Protein AF-E0NUY6-F1 (afdb_monomer_lite)

InterPro domains:
  IPR024311 Lipocalin-like domain [PF16585] (2-114)

Sequence (114 aa):
MWHLEHIDTLATGGTCSLAKQRLFWSFQGRLLDLSDKDNNHRHCLARFLHQEDSLKLHSPYEYDREHGDKPLTAPTLLIPYGIGSLQEGFRVESLSSSKLILRSKHLQLRLRKF

pLDDT: mean 96.82, std 2.56, range [85.69, 98.81]

Secondary structure (DSSP, 8-state):
-EEEEEEEETTTTEEEE-TTS-EEEEEETTEEEEEETTSSS--EEEEEEEETTEEEEEEEEE--TTT--EE-SSGGGTGGGT--SSSEEEEEEEE-SSEEEEE-SSEEEEEEE-

Organism: NCBI:txid862515

Foldseek 3Di:
DWAFQWKAFPVVRDIDGCNVWRWDWDDDDQKTWTDTPVPPAFIKMWGWDDDDQKIKTAQMWGDDPPPDTHTDPACVRVVVVVAHGRIWMWGFPDDDPFWTWTDTPTIIITITDD

Radius of gyration: 13.31 Å; chains: 1; bounding box: 28×27×38 Å

Structure (mmCIF, N/CA/C/O backbone):
data_AF-E0NUY6-F1
#
_entry.id   AF-E0NUY6-F1
#
loop_
_atom_site.group_PDB
_atom_site.id
_atom_site.type_symbol
_atom_site.label_atom_id
_atom_site.label_alt_id
_atom_site.label_comp_id
_atom_site.label_asym_id
_atom_site.label_entity_id
_atom_site.label_seq_id
_atom_site.pdbx_PDB_ins_code
_atom_site.Cartn_x
_atom_site.Cartn_y
_atom_site.Cartn_z
_atom_site.occupancy
_atom_site.B_iso_or_equiv
_atom_site.auth_seq_id
_atom_site.auth_comp_id
_atom_site.auth_asym_id
_atom_site.auth_atom_id
_atom_site.pdbx_PDB_model_num
ATOM 1 N N . MET A 1 1 ? -9.034 8.399 -1.843 1.00 95.06 1 MET A N 1
ATOM 2 C CA . MET A 1 1 ? -7.662 8.582 -1.349 1.00 95.06 1 MET A CA 1
ATOM 3 C C . MET A 1 1 ? -7.606 8.208 0.120 1.00 95.06 1 MET A C 1
ATOM 5 O O . MET A 1 1 ? -8.486 8.615 0.876 1.00 95.06 1 MET A O 1
ATOM 9 N N . TRP A 1 2 ? -6.618 7.397 0.472 1.00 98.50 2 TRP A N 1
ATOM 10 C CA . TRP A 1 2 ? -6.343 6.871 1.802 1.00 98.50 2 TRP A CA 1
ATOM 11 C C . TRP A 1 2 ? -4.905 7.230 2.167 1.00 98.50 2 TRP A C 1
ATOM 13 O O . TRP A 1 2 ? -3.992 6.885 1.425 1.00 98.50 2 TRP A O 1
ATOM 23 N N . HIS A 1 3 ? -4.711 7.949 3.265 1.00 98.75 3 HIS A N 1
ATOM 24 C CA . HIS A 1 3 ? -3.410 8.327 3.810 1.00 98.75 3 HIS A CA 1
ATOM 25 C C . HIS A 1 3 ? -2.819 7.147 4.575 1.00 98.75 3 HIS A C 1
ATOM 27 O O . HIS A 1 3 ? -3.448 6.662 5.511 1.00 98.75 3 HIS A O 1
ATOM 33 N N . LEU A 1 4 ? -1.642 6.673 4.175 1.00 98.75 4 LEU A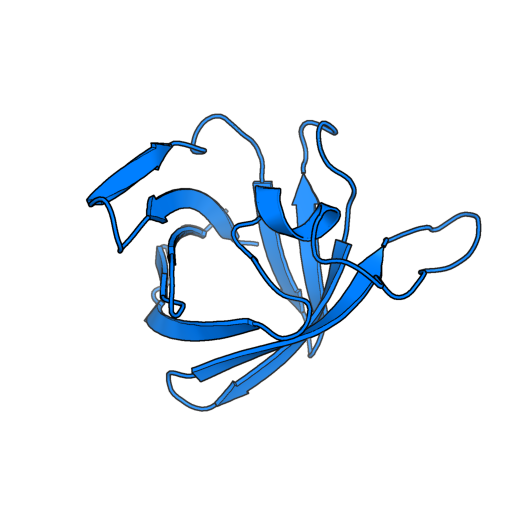 N 1
ATOM 34 C CA . LEU A 1 4 ? -0.916 5.624 4.882 1.00 98.75 4 LEU A CA 1
ATOM 35 C C . LEU A 1 4 ? -0.238 6.215 6.124 1.00 98.75 4 LEU A C 1
ATOM 37 O O . LEU A 1 4 ? 0.736 6.952 6.012 1.00 98.75 4 LEU A O 1
ATOM 41 N N . GLU A 1 5 ? -0.750 5.883 7.309 1.00 98.50 5 GLU A N 1
ATOM 42 C CA . GLU A 1 5 ? -0.273 6.464 8.569 1.00 98.50 5 GLU A CA 1
ATOM 43 C C . GLU A 1 5 ? 0.663 5.531 9.334 1.00 98.50 5 GLU A C 1
ATOM 45 O O . GLU A 1 5 ? 1.533 6.013 10.059 1.00 98.50 5 GLU A O 1
ATOM 50 N N . HIS A 1 6 ? 0.519 4.210 9.181 1.00 98.44 6 HIS A N 1
ATOM 51 C CA . HIS A 1 6 ? 1.394 3.247 9.848 1.00 98.44 6 HIS A CA 1
ATOM 52 C C . HIS A 1 6 ? 1.640 1.984 9.027 1.00 98.44 6 HIS A C 1
ATOM 54 O O . HIS A 1 6 ? 0.743 1.494 8.336 1.00 98.44 6 HIS A O 1
ATOM 60 N N . ILE A 1 7 ? 2.841 1.433 9.203 1.00 98.50 7 ILE A N 1
ATOM 61 C CA . ILE A 1 7 ? 3.229 0.094 8.764 1.00 98.50 7 ILE A CA 1
ATOM 62 C C . ILE A 1 7 ? 3.743 -0.662 9.986 1.00 98.50 7 ILE A C 1
ATOM 64 O O . ILE A 1 7 ? 4.747 -0.271 10.584 1.00 98.50 7 ILE A O 1
ATOM 68 N N . ASP A 1 8 ? 3.074 -1.752 10.334 1.00 98.25 8 ASP A N 1
ATOM 69 C CA . ASP A 1 8 ? 3.472 -2.632 11.425 1.00 98.25 8 ASP A CA 1
ATOM 70 C C . ASP A 1 8 ? 4.143 -3.889 10.839 1.00 98.25 8 ASP A C 1
ATOM 72 O O . ASP A 1 8 ? 3.579 -4.554 9.967 1.00 98.25 8 ASP A O 1
ATOM 76 N N . THR A 1 9 ? 5.343 -4.231 11.308 1.00 97.88 9 THR A N 1
ATOM 77 C CA . THR A 1 9 ? 6.081 -5.441 10.920 1.00 97.88 9 THR A CA 1
ATOM 78 C C . THR A 1 9 ? 5.663 -6.598 11.815 1.00 97.88 9 THR A C 1
ATOM 80 O O . THR A 1 9 ? 6.047 -6.665 12.983 1.00 97.88 9 THR A O 1
ATOM 83 N N . LEU A 1 10 ? 4.913 -7.555 11.265 1.00 96.81 10 LEU A N 1
ATOM 84 C CA . LEU A 1 10 ? 4.280 -8.619 12.053 1.00 96.81 10 LEU A CA 1
ATOM 85 C C . LEU A 1 10 ? 5.287 -9.548 12.742 1.00 96.81 10 LEU A C 1
ATOM 87 O O . LEU A 1 10 ? 5.033 -10.013 13.847 1.00 96.81 10 LEU A O 1
ATOM 91 N N . ALA A 1 11 ? 6.433 -9.807 12.107 1.00 96.56 11 ALA A N 1
ATOM 92 C CA . ALA A 1 11 ? 7.443 -10.724 12.636 1.00 96.56 11 ALA A CA 1
ATOM 93 C C . ALA A 1 11 ? 8.158 -10.189 13.889 1.00 96.56 11 ALA A C 1
ATOM 95 O O . ALA A 1 11 ? 8.594 -10.975 14.723 1.00 96.56 11 ALA A O 1
ATOM 96 N N . THR A 1 12 ? 8.295 -8.866 14.015 1.00 96.31 12 THR A N 1
ATOM 97 C CA . THR A 1 12 ? 9.029 -8.225 15.119 1.00 96.31 12 THR A CA 1
ATOM 98 C C . THR A 1 12 ? 8.125 -7.433 16.060 1.00 96.31 12 THR A C 1
ATOM 100 O O . THR A 1 12 ? 8.584 -6.991 17.108 1.00 96.31 12 THR A O 1
ATOM 103 N N . GLY A 1 13 ? 6.863 -7.202 15.683 1.00 94.31 13 GLY A N 1
ATOM 104 C CA . GLY A 1 13 ? 5.959 -6.281 16.375 1.00 94.31 13 GLY A CA 1
ATOM 105 C C . GLY A 1 13 ? 6.336 -4.802 16.209 1.00 94.31 13 GLY A C 1
ATOM 106 O O . GLY A 1 13 ? 5.717 -3.939 16.828 1.00 94.31 13 GLY A O 1
ATOM 107 N N . GLY A 1 14 ? 7.348 -4.488 15.391 1.00 96.62 14 GLY A N 1
ATOM 108 C CA . GLY A 1 14 ? 7.795 -3.116 15.163 1.00 96.62 14 GLY A CA 1
ATOM 109 C C . GLY A 1 14 ? 6.729 -2.286 14.451 1.00 96.62 14 GLY A C 1
ATOM 110 O O . GLY A 1 14 ? 6.040 -2.781 13.568 1.00 96.62 14 GLY A O 1
ATOM 111 N N . THR A 1 15 ? 6.606 -1.011 14.812 1.00 97.19 15 THR A N 1
ATOM 112 C CA . THR A 1 15 ? 5.673 -0.066 14.182 1.00 97.19 15 THR A CA 1
ATOM 113 C C . THR A 1 15 ? 6.450 1.104 13.598 1.00 97.19 15 THR A C 1
ATOM 115 O O . THR A 1 15 ? 7.183 1.782 14.316 1.00 97.19 15 THR A O 1
ATOM 118 N N . CYS A 1 16 ? 6.254 1.378 12.312 1.00 97.25 16 CYS A N 1
ATOM 119 C CA . CYS A 1 16 ? 6.743 2.579 11.652 1.00 97.25 16 CYS A CA 1
ATOM 120 C C . CYS A 1 16 ? 5.590 3.574 11.491 1.00 97.25 16 CYS A C 1
ATOM 122 O O . CYS A 1 16 ? 4.562 3.257 10.890 1.00 97.25 16 CYS A O 1
ATOM 124 N N . SER A 1 17 ? 5.747 4.774 12.054 1.00 97.94 17 SER A N 1
ATOM 125 C CA . SER A 1 17 ? 4.781 5.862 11.887 1.00 97.94 17 SER A CA 1
ATOM 126 C C . SER A 1 17 ? 5.126 6.691 10.655 1.00 97.94 17 SER A C 1
ATOM 128 O O . SER A 1 17 ? 6.216 7.252 10.558 1.00 97.94 17 SER A O 1
ATOM 130 N N . LEU A 1 18 ? 4.163 6.794 9.746 1.00 97.38 18 LEU A N 1
ATOM 131 C CA . LEU A 1 18 ? 4.217 7.561 8.503 1.00 97.38 18 LEU A CA 1
ATOM 132 C C . LEU A 1 18 ? 3.220 8.726 8.510 1.00 97.38 18 LEU A C 1
ATOM 134 O O . LEU A 1 18 ? 3.108 9.441 7.526 1.00 97.38 18 LEU A O 1
ATOM 138 N N . ALA A 1 19 ? 2.535 8.983 9.629 1.00 96.62 19 ALA A N 1
ATOM 139 C CA . ALA A 1 19 ? 1.488 10.005 9.731 1.00 96.62 19 ALA A CA 1
ATOM 140 C C . ALA A 1 19 ? 1.940 11.437 9.364 1.00 96.62 19 ALA A C 1
ATOM 142 O O . ALA A 1 19 ? 1.110 12.276 9.025 1.00 96.62 19 ALA A O 1
ATOM 143 N N . LYS A 1 20 ? 3.247 11.734 9.431 1.00 97.31 20 LYS A N 1
ATOM 144 C CA . LYS A 1 20 ? 3.819 13.025 9.000 1.00 97.31 20 LYS A CA 1
ATOM 145 C C . LYS A 1 20 ? 4.198 13.071 7.515 1.00 97.31 20 LYS A C 1
ATOM 147 O O . LYS A 1 20 ? 4.470 14.153 7.013 1.00 97.31 20 LYS A O 1
ATOM 152 N N . GLN A 1 21 ? 4.242 11.923 6.847 1.00 97.56 21 GLN A N 1
ATOM 153 C CA . GLN A 1 21 ? 4.527 11.798 5.421 1.00 97.56 21 GLN A CA 1
ATOM 154 C C . GLN A 1 21 ? 3.212 11.747 4.654 1.00 97.56 21 GLN A C 1
ATOM 156 O O . GLN A 1 21 ? 2.242 11.137 5.103 1.00 97.56 21 GLN A O 1
ATOM 161 N N . ARG A 1 22 ? 3.159 12.365 3.481 1.00 97.69 22 ARG A N 1
ATOM 162 C CA . ARG A 1 22 ? 1.944 12.459 2.669 1.00 97.69 22 ARG A CA 1
ATOM 163 C C . ARG A 1 22 ? 1.899 11.351 1.611 1.00 97.69 22 ARG A C 1
ATOM 165 O O . ARG A 1 22 ? 1.823 11.629 0.414 1.00 97.69 22 ARG A O 1
ATOM 172 N N . LEU A 1 23 ? 1.932 10.098 2.079 1.00 98.56 23 LEU A N 1
ATOM 173 C CA . LEU A 1 23 ? 1.845 8.882 1.260 1.00 98.56 23 LEU A CA 1
ATOM 174 C C . LEU A 1 23 ? 0.402 8.402 1.131 1.00 98.56 23 LEU A C 1
ATOM 176 O O . LEU A 1 23 ? -0.293 8.218 2.131 1.00 98.56 23 LEU A O 1
ATOM 180 N N . PHE A 1 24 ? -0.051 8.157 -0.095 1.00 98.56 24 PHE A N 1
ATOM 181 C CA . PHE A 1 24 ? -1.452 7.855 -0.357 1.00 98.56 24 PHE A CA 1
ATOM 182 C C . PHE A 1 24 ? -1.666 6.657 -1.264 1.00 98.56 24 PHE A C 1
ATOM 184 O O . PHE A 1 24 ? -0.961 6.471 -2.251 1.00 98.56 24 PHE A O 1
ATOM 191 N N . TRP A 1 25 ? -2.731 5.920 -0.955 1.00 98.62 25 TRP A N 1
ATOM 192 C CA . TRP A 1 25 ? -3.339 4.915 -1.815 1.00 98.62 25 TRP A CA 1
ATOM 193 C C . TRP A 1 25 ? -4.675 5.446 -2.343 1.00 98.62 25 TRP A C 1
ATOM 195 O O . TRP A 1 25 ? -5.571 5.822 -1.577 1.00 98.62 25 TRP A O 1
ATOM 205 N N . SER A 1 26 ? -4.847 5.474 -3.659 1.00 98.25 26 SER A N 1
ATOM 206 C CA . SER A 1 26 ? -6.093 5.893 -4.302 1.00 98.25 26 SER A CA 1
ATOM 207 C C . SER A 1 26 ? -6.601 4.812 -5.242 1.00 98.25 26 SER A C 1
ATOM 209 O O . SER A 1 26 ? -5.966 4.483 -6.232 1.00 98.25 26 SER A O 1
ATOM 211 N N . PHE A 1 27 ? -7.773 4.266 -4.929 1.00 97.00 27 PHE A N 1
ATOM 212 C CA . PHE A 1 27 ? -8.435 3.259 -5.751 1.00 97.00 27 PHE A CA 1
ATOM 213 C C . PHE A 1 27 ? -9.420 3.939 -6.708 1.00 97.00 27 PHE A C 1
ATOM 215 O O . PHE A 1 27 ? -10.311 4.662 -6.256 1.00 97.00 27 PHE A O 1
ATOM 222 N N . GLN A 1 28 ? -9.281 3.697 -8.012 1.00 94.62 28 GLN A N 1
ATOM 223 C CA . GLN A 1 28 ? -10.200 4.182 -9.043 1.00 94.62 28 GLN A CA 1
ATOM 224 C C . GLN A 1 28 ? -10.414 3.109 -10.117 1.00 94.62 28 GLN A C 1
ATOM 226 O O . GLN A 1 28 ? -9.481 2.679 -10.795 1.00 94.62 28 GLN A O 1
ATOM 231 N N . GLY A 1 29 ? -11.661 2.662 -10.296 1.00 94.44 29 GLY A N 1
ATOM 232 C CA . GLY A 1 29 ? -11.972 1.566 -11.217 1.00 94.44 29 GLY A CA 1
ATOM 233 C C . GLY A 1 29 ? -11.217 0.287 -10.835 1.00 94.44 29 GLY A C 1
ATOM 234 O O . GLY A 1 29 ? -11.476 -0.279 -9.782 1.00 94.44 29 GLY A O 1
ATOM 235 N N . ARG A 1 30 ? -10.278 -0.155 -11.684 1.00 94.44 30 ARG A N 1
ATOM 236 C CA . ARG A 1 30 ? -9.366 -1.297 -11.433 1.00 94.44 30 ARG A CA 1
ATOM 237 C C . ARG A 1 30 ? -7.896 -0.872 -11.321 1.00 94.44 30 ARG A C 1
ATOM 239 O O . ARG A 1 30 ? -6.993 -1.648 -11.638 1.00 94.44 30 ARG A O 1
ATOM 246 N N . LEU A 1 31 ? -7.655 0.391 -10.987 1.00 97.38 31 LEU A N 1
ATOM 247 C CA . LEU A 1 31 ? -6.328 0.979 -10.865 1.00 97.38 31 LEU A CA 1
ATOM 248 C C . LEU A 1 31 ? -6.119 1.497 -9.441 1.00 97.38 31 LEU A C 1
ATOM 250 O O . LEU A 1 31 ? -6.964 2.207 -8.894 1.00 97.38 31 LEU A O 1
ATOM 254 N N . LEU A 1 32 ? -4.995 1.114 -8.852 1.00 98.38 32 LEU A N 1
ATOM 255 C CA . LEU A 1 32 ? -4.453 1.677 -7.631 1.00 98.38 32 LEU A CA 1
ATOM 256 C C . LEU A 1 32 ? -3.371 2.683 -8.018 1.00 98.38 32 LEU A C 1
ATOM 258 O O . LEU A 1 32 ? -2.453 2.357 -8.766 1.00 98.38 32 LEU A O 1
ATOM 262 N N . ASP A 1 33 ? -3.495 3.882 -7.480 1.00 98.00 33 ASP A N 1
ATOM 263 C CA . ASP A 1 33 ? -2.525 4.962 -7.559 1.00 98.00 33 ASP A CA 1
ATOM 264 C C . ASP A 1 33 ? -1.809 5.089 -6.203 1.00 98.00 33 ASP A C 1
ATOM 266 O O . ASP A 1 33 ? -2.461 5.194 -5.156 1.00 98.00 33 ASP A O 1
ATOM 270 N N . LEU A 1 34 ? -0.475 5.024 -6.239 1.00 98.44 34 LEU A N 1
ATOM 271 C CA . LEU A 1 34 ? 0.431 5.148 -5.100 1.00 98.44 34 LEU A CA 1
ATOM 272 C C . LEU A 1 34 ? 1.234 6.438 -5.242 1.00 98.44 34 LEU A C 1
ATOM 274 O O . LEU A 1 34 ? 2.199 6.494 -6.007 1.00 98.44 34 LEU A O 1
ATOM 278 N N . SER A 1 35 ? 0.839 7.472 -4.504 1.00 97.75 35 SER A N 1
ATOM 279 C CA . SER A 1 35 ? 1.428 8.804 -4.648 1.00 97.75 35 SER A CA 1
ATOM 280 C C . SER A 1 35 ? 2.037 9.308 -3.351 1.00 97.75 35 SER A C 1
ATOM 282 O O . SER A 1 35 ? 1.421 9.188 -2.289 1.00 97.75 35 SER A O 1
ATOM 284 N N . ASP A 1 36 ? 3.181 9.967 -3.468 1.00 97.88 36 ASP A N 1
ATOM 285 C CA . ASP A 1 36 ? 3.798 10.759 -2.416 1.00 97.88 36 ASP A CA 1
ATOM 286 C C . ASP A 1 36 ? 3.641 12.252 -2.741 1.00 97.88 36 ASP A C 1
ATOM 288 O O . ASP A 1 36 ? 4.131 12.727 -3.765 1.00 97.88 36 ASP A O 1
ATOM 292 N N . LYS A 1 37 ? 2.940 13.009 -1.889 1.00 96.69 37 LYS A N 1
ATOM 293 C CA . LYS A 1 37 ? 2.762 14.464 -2.078 1.00 96.69 37 LYS A CA 1
ATOM 294 C C . LYS A 1 37 ? 3.926 15.292 -1.536 1.00 96.69 37 LYS A C 1
ATOM 296 O O . LYS A 1 37 ? 3.930 16.508 -1.734 1.00 96.69 37 LYS A O 1
ATOM 301 N N . ASP A 1 38 ? 4.885 14.661 -0.864 1.00 97.00 38 ASP A N 1
ATOM 302 C CA . ASP A 1 38 ? 6.158 15.261 -0.463 1.00 97.00 38 ASP A CA 1
ATOM 303 C C . ASP A 1 38 ? 7.247 15.105 -1.538 1.00 97.00 38 ASP A C 1
ATOM 305 O O . ASP A 1 38 ? 8.296 15.730 -1.420 1.00 97.00 38 ASP A O 1
ATOM 309 N N . ASN A 1 39 ? 6.984 14.348 -2.614 1.00 94.19 39 ASN A N 1
ATOM 310 C CA . ASN A 1 39 ? 7.917 14.071 -3.716 1.00 94.19 39 ASN A CA 1
ATOM 311 C C . ASN A 1 39 ? 9.223 13.360 -3.294 1.00 94.19 39 ASN A C 1
ATOM 313 O O . ASN A 1 39 ? 10.231 13.469 -3.993 1.00 94.19 39 ASN A O 1
ATOM 317 N N . ASN A 1 40 ? 9.225 12.615 -2.184 1.00 96.94 40 ASN A N 1
ATOM 318 C CA . ASN A 1 40 ? 10.376 11.809 -1.756 1.00 96.94 40 ASN A CA 1
ATOM 319 C C . ASN A 1 40 ? 10.419 10.443 -2.454 1.00 96.94 40 ASN A C 1
ATOM 321 O O . ASN A 1 40 ? 11.488 9.851 -2.614 1.00 96.94 40 ASN A O 1
ATOM 325 N N . HIS A 1 41 ? 9.262 9.933 -2.876 1.00 96.62 41 HIS A N 1
ATOM 326 C CA . HIS A 1 41 ? 9.128 8.648 -3.550 1.00 96.62 41 HIS A CA 1
ATOM 327 C C . HIS A 1 41 ? 8.482 8.786 -4.927 1.00 96.62 41 HIS A C 1
ATOM 329 O O . HIS A 1 41 ? 7.649 9.658 -5.175 1.00 96.62 41 HIS A O 1
ATOM 335 N N . ARG A 1 42 ? 8.869 7.887 -5.839 1.00 95.31 42 ARG A N 1
ATOM 336 C CA . ARG A 1 42 ? 8.276 7.815 -7.177 1.00 95.31 42 ARG A CA 1
ATOM 337 C C . ARG A 1 42 ? 6.798 7.444 -7.079 1.00 95.31 42 ARG A C 1
ATOM 339 O O . ARG A 1 42 ? 6.388 6.637 -6.241 1.00 95.31 42 ARG A O 1
ATOM 346 N N . HIS A 1 43 ? 6.009 8.034 -7.968 1.00 95.19 43 HIS A N 1
ATOM 347 C CA . HIS A 1 43 ? 4.608 7.687 -8.159 1.00 95.19 43 HIS A CA 1
ATOM 348 C C . HIS A 1 43 ? 4.536 6.338 -8.878 1.00 95.19 43 HIS A C 1
ATOM 350 O O . HIS A 1 43 ? 5.196 6.134 -9.896 1.00 95.19 43 HIS A O 1
ATOM 356 N N . CYS A 1 44 ? 3.764 5.405 -8.332 1.00 97.56 44 CYS A N 1
ATOM 357 C CA . CYS A 1 44 ? 3.532 4.101 -8.941 1.00 97.56 44 CYS A CA 1
ATOM 358 C C . CYS A 1 44 ? 2.040 3.861 -9.182 1.00 97.56 44 CYS A C 1
ATOM 360 O O . CYS A 1 44 ? 1.178 4.374 -8.467 1.00 97.56 44 CYS A O 1
ATOM 362 N N . LEU A 1 45 ? 1.741 3.022 -10.164 1.00 97.81 45 LEU A N 1
ATOM 363 C CA . LEU A 1 45 ? 0.412 2.486 -10.420 1.00 97.81 45 LEU A CA 1
ATOM 364 C C . LEU A 1 45 ? 0.427 0.971 -10.229 1.00 97.81 45 LEU A C 1
ATOM 366 O O . LEU A 1 45 ? 1.449 0.323 -10.431 1.00 97.81 45 LEU A O 1
ATOM 370 N N . ALA A 1 46 ? -0.711 0.381 -9.886 1.00 98.19 46 ALA A N 1
ATOM 371 C CA . ALA A 1 46 ? -0.891 -1.066 -9.895 1.00 98.19 46 ALA A CA 1
ATOM 372 C C . ALA A 1 46 ? -2.322 -1.430 -10.284 1.00 98.19 46 ALA A C 1
ATOM 374 O O . ALA A 1 46 ? -3.263 -0.662 -10.083 1.00 98.19 46 ALA A O 1
ATOM 375 N N . ARG A 1 47 ? -2.516 -2.627 -10.829 1.00 98.19 47 ARG A N 1
ATOM 376 C CA . ARG A 1 47 ? -3.853 -3.207 -10.951 1.00 98.19 47 ARG A CA 1
ATOM 377 C C . ARG A 1 47 ? -4.238 -3.866 -9.639 1.00 98.19 47 ARG A C 1
ATOM 379 O O . ARG A 1 47 ? -3.380 -4.325 -8.884 1.00 98.19 47 ARG A O 1
ATOM 386 N N . PHE A 1 48 ? -5.538 -3.916 -9.380 1.00 98.31 48 PHE A N 1
ATOM 387 C CA . PHE A 1 48 ? -6.046 -4.632 -8.225 1.00 98.31 48 PHE A CA 1
ATOM 388 C C . PHE A 1 48 ? -7.289 -5.454 -8.545 1.00 98.31 48 PHE A C 1
ATOM 390 O O . PHE A 1 48 ? -8.097 -5.106 -9.410 1.00 98.31 48 PHE A O 1
ATOM 397 N N . LEU A 1 49 ? -7.440 -6.533 -7.786 1.00 97.62 49 LEU A N 1
ATOM 398 C CA . LEU A 1 49 ? -8.649 -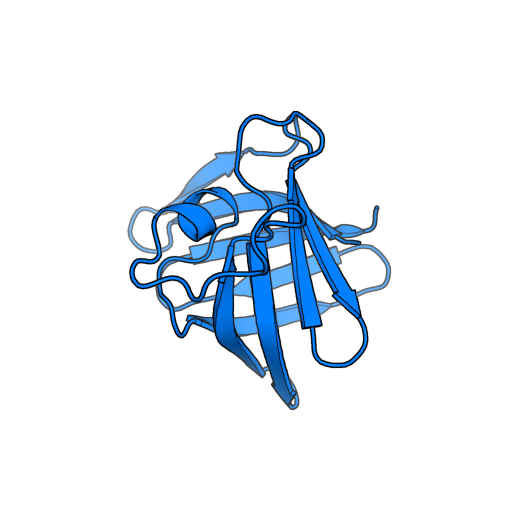7.331 -7.682 1.00 97.62 49 LEU A CA 1
ATOM 399 C C . LEU A 1 49 ? -9.119 -7.265 -6.234 1.00 97.62 49 LEU A C 1
ATOM 401 O O . LEU A 1 49 ? -8.326 -7.482 -5.319 1.00 97.62 49 LEU A O 1
ATOM 405 N N . HIS A 1 50 ? -10.396 -6.962 -6.037 1.00 95.69 50 HIS A N 1
ATOM 406 C CA . HIS A 1 50 ? -11.016 -6.942 -4.720 1.00 95.69 50 HIS A CA 1
ATOM 407 C C . HIS A 1 50 ? -12.210 -7.892 -4.713 1.00 95.69 50 HIS A C 1
ATOM 409 O O . HIS A 1 50 ? -13.120 -7.740 -5.530 1.00 95.69 50 HIS A O 1
ATOM 415 N N . GLN A 1 51 ? -12.181 -8.870 -3.813 1.00 94.88 51 GLN A N 1
ATOM 416 C CA . GLN A 1 51 ? -13.244 -9.846 -3.620 1.00 94.88 51 GLN A CA 1
ATOM 417 C C . GLN A 1 51 ? -13.380 -10.125 -2.125 1.00 94.88 51 GLN A C 1
ATOM 419 O O . GLN A 1 51 ? -12.428 -10.587 -1.505 1.00 94.88 51 GLN A O 1
ATOM 424 N N . GLU A 1 52 ? -14.563 -9.855 -1.571 1.00 94.00 52 GLU A N 1
ATOM 425 C CA . GLU A 1 52 ? -14.864 -10.017 -0.141 1.00 94.00 52 GLU A CA 1
ATOM 426 C C . GLU A 1 52 ? -13.864 -9.271 0.757 1.00 94.00 52 GLU A C 1
ATOM 428 O O . GLU A 1 52 ? -13.808 -8.044 0.708 1.00 94.00 52 GLU A O 1
ATOM 433 N N . ASP A 1 53 ? -13.086 -9.994 1.564 1.00 96.44 53 ASP A N 1
ATOM 434 C CA . ASP A 1 53 ? -12.034 -9.458 2.424 1.00 96.44 53 ASP A CA 1
ATOM 435 C C . ASP A 1 53 ? -10.636 -9.585 1.795 1.00 96.44 53 ASP A C 1
ATOM 437 O O . ASP A 1 53 ? -9.636 -9.367 2.472 1.00 96.44 53 ASP A O 1
ATOM 441 N N . SER A 1 54 ? -10.532 -9.914 0.505 1.00 97.44 54 SER A N 1
ATOM 442 C CA . SER A 1 54 ? -9.264 -10.069 -0.206 1.00 97.44 54 SER A CA 1
ATOM 443 C C . SER A 1 54 ? -9.016 -8.929 -1.192 1.00 97.44 54 SER A C 1
ATOM 445 O O . SER A 1 54 ? -9.814 -8.666 -2.093 1.00 97.44 54 SER A O 1
ATOM 447 N N . LEU A 1 55 ? -7.852 -8.293 -1.064 1.00 98.31 55 LEU A N 1
ATOM 448 C CA . LEU A 1 55 ? -7.300 -7.336 -2.017 1.00 98.31 55 LEU A CA 1
ATOM 449 C C . LEU A 1 55 ? -5.996 -7.900 -2.587 1.00 98.31 55 LEU A C 1
ATOM 451 O O . LEU A 1 55 ? -5.038 -8.126 -1.854 1.00 98.31 55 LEU A O 1
ATOM 455 N N . LYS A 1 56 ? -5.936 -8.099 -3.902 1.00 98.44 56 LYS A N 1
ATOM 456 C CA . LYS A 1 56 ? -4.728 -8.554 -4.603 1.00 98.44 56 LYS A CA 1
ATOM 457 C C . LYS A 1 56 ? -4.221 -7.454 -5.513 1.00 98.44 56 LYS A C 1
ATOM 459 O O . LYS A 1 56 ? -4.960 -7.004 -6.385 1.00 98.44 56 LYS A O 1
ATOM 464 N N . LEU A 1 57 ? -2.971 -7.054 -5.328 1.00 98.50 57 LEU A N 1
ATOM 465 C CA . LEU A 1 57 ? -2.268 -6.120 -6.197 1.00 98.50 57 LEU A CA 1
ATOM 466 C C . LEU A 1 57 ? -1.432 -6.900 -7.207 1.00 98.50 57 LEU A C 1
ATOM 468 O O . LEU A 1 57 ? -0.811 -7.903 -6.858 1.00 98.50 57 LEU A O 1
ATOM 472 N N . HIS A 1 58 ? -1.410 -6.446 -8.453 1.00 98.31 58 HIS A N 1
ATOM 473 C CA . HIS A 1 58 ? -0.605 -7.053 -9.507 1.00 98.31 58 HIS A CA 1
ATOM 474 C C . HIS A 1 58 ? -0.277 -6.035 -10.598 1.00 98.31 58 HIS A C 1
ATOM 476 O O . HIS A 1 58 ? -0.857 -4.951 -10.647 1.00 98.31 58 HIS A O 1
ATOM 482 N N . SER A 1 59 ? 0.630 -6.412 -11.502 1.00 97.81 59 SER A N 1
ATOM 483 C CA . SER A 1 59 ? 1.018 -5.594 -12.658 1.00 97.81 59 SER A CA 1
ATOM 484 C C . SER A 1 59 ? 1.345 -4.145 -12.252 1.00 97.81 59 SER A C 1
ATOM 486 O O . SER A 1 59 ? 0.615 -3.236 -12.643 1.00 97.81 59 SER A O 1
ATOM 488 N N . PRO A 1 60 ? 2.356 -3.915 -11.397 1.00 98.00 60 PRO A N 1
ATOM 489 C CA . PRO A 1 60 ? 2.748 -2.566 -11.023 1.00 98.00 60 PRO A CA 1
ATOM 490 C C . PRO A 1 60 ? 3.531 -1.870 -12.145 1.00 98.00 60 PRO A C 1
ATOM 492 O O . PRO A 1 60 ? 4.280 -2.513 -12.883 1.00 98.00 60 PRO A O 1
ATOM 495 N N . TYR A 1 61 ? 3.389 -0.551 -12.226 1.00 97.12 61 TYR A N 1
ATOM 496 C CA . TYR A 1 61 ? 4.060 0.326 -13.180 1.00 97.12 61 TYR A CA 1
ATOM 497 C C . TYR A 1 61 ? 4.652 1.542 -12.455 1.00 97.12 61 TYR A C 1
ATOM 499 O O . TYR A 1 61 ? 4.042 2.064 -11.520 1.00 97.12 61 TYR A O 1
ATOM 507 N N . GLU A 1 62 ? 5.8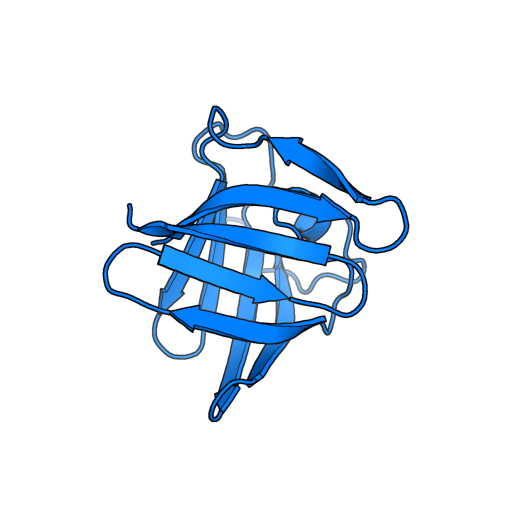14 2.014 -12.897 1.00 96.12 62 GLU A N 1
ATOM 508 C CA . GLU A 1 62 ? 6.266 3.376 -12.616 1.00 96.12 62 GLU A CA 1
ATOM 509 C C . GLU A 1 62 ? 5.422 4.336 -13.449 1.00 96.12 62 GLU A C 1
ATOM 511 O O . GLU A 1 62 ? 5.242 4.123 -14.651 1.00 96.12 62 GLU A O 1
ATOM 516 N N . TYR A 1 63 ? 4.902 5.375 -12.803 1.00 92.31 63 TYR A N 1
ATOM 517 C CA . TYR A 1 63 ? 4.168 6.421 -13.489 1.00 92.31 63 TYR A CA 1
ATOM 518 C C . TYR A 1 63 ? 5.145 7.404 -14.141 1.00 92.31 63 TYR A C 1
ATOM 520 O O . TYR A 1 63 ? 5.822 8.168 -13.449 1.00 92.31 63 TYR A O 1
ATOM 528 N N . ASP A 1 64 ? 5.211 7.387 -15.470 1.00 90.62 64 ASP A N 1
ATOM 529 C CA . ASP A 1 64 ? 6.138 8.194 -16.270 1.00 90.62 64 ASP A CA 1
ATOM 530 C C . ASP A 1 64 ? 5.373 8.803 -17.451 1.00 90.62 64 ASP A C 1
ATOM 532 O O . ASP A 1 64 ? 5.150 8.180 -18.488 1.00 90.62 64 ASP A O 1
ATOM 536 N N . ARG A 1 65 ? 4.942 10.057 -17.283 1.00 85.69 65 ARG A N 1
ATOM 537 C CA . ARG A 1 65 ? 4.182 10.780 -18.314 1.00 85.69 65 ARG A CA 1
ATOM 538 C C . ARG A 1 65 ? 5.006 11.139 -19.544 1.00 85.69 65 ARG A C 1
ATOM 540 O O . ARG A 1 65 ? 4.417 11.399 -20.588 1.00 85.69 65 ARG A O 1
ATOM 547 N N . GLU A 1 66 ? 6.324 11.223 -19.408 1.00 87.88 66 GLU A N 1
ATOM 548 C CA . GLU A 1 66 ? 7.201 11.703 -20.475 1.00 87.88 66 GLU A CA 1
ATOM 549 C C . GLU A 1 66 ? 7.549 10.571 -21.440 1.00 87.88 66 GLU A C 1
ATOM 551 O O . GLU A 1 66 ? 7.526 10.764 -22.654 1.00 87.88 66 GLU A O 1
ATOM 556 N N . HIS A 1 67 ? 7.811 9.377 -20.906 1.00 86.62 67 HIS A N 1
ATOM 557 C CA . HIS A 1 67 ? 8.258 8.222 -21.690 1.00 86.62 67 HIS A CA 1
ATOM 558 C C . HIS A 1 67 ? 7.234 7.079 -21.743 1.00 86.62 67 HIS A C 1
ATOM 560 O O . HIS A 1 67 ? 7.492 6.060 -22.386 1.00 86.6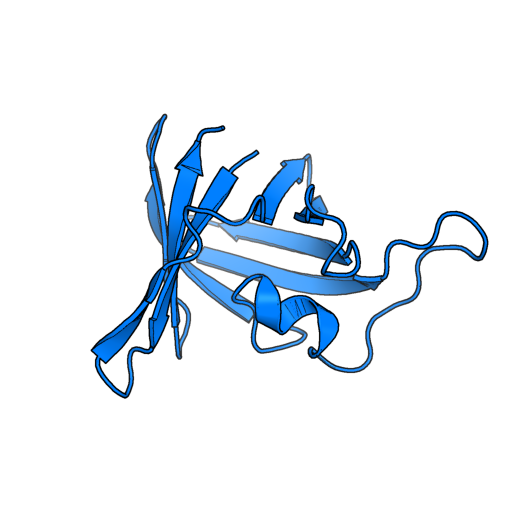2 67 HIS A O 1
ATOM 566 N N . GLY A 1 68 ? 6.084 7.247 -21.087 1.00 87.12 68 GLY A N 1
ATOM 567 C CA . GLY A 1 68 ? 5.068 6.217 -20.902 1.00 87.12 68 GLY A CA 1
ATOM 568 C C . GLY A 1 68 ? 5.341 5.342 -19.677 1.00 87.12 68 GLY A C 1
ATOM 569 O O . GLY A 1 68 ? 6.491 5.092 -19.314 1.00 87.12 68 GLY A O 1
ATOM 570 N N . ASP A 1 69 ? 4.265 4.854 -19.057 1.00 89.19 69 ASP A N 1
ATOM 571 C CA . ASP A 1 69 ? 4.336 4.036 -17.846 1.00 89.19 69 ASP A CA 1
ATOM 572 C C . ASP A 1 69 ? 5.098 2.723 -18.090 1.00 89.19 69 ASP A C 1
ATOM 574 O O . ASP A 1 69 ? 4.809 1.967 -19.025 1.00 89.19 69 ASP A O 1
ATOM 578 N N . LYS A 1 70 ? 6.061 2.422 -17.213 1.00 92.44 70 LYS A N 1
ATOM 579 C CA . LYS A 1 70 ? 6.967 1.269 -17.352 1.00 92.44 70 LYS A CA 1
ATOM 580 C C . LYS A 1 70 ? 6.625 0.197 -16.320 1.00 92.44 70 LYS A C 1
ATOM 582 O O . LYS A 1 70 ? 6.571 0.520 -15.135 1.00 92.44 70 LYS A O 1
ATOM 587 N N . PRO A 1 71 ? 6.421 -1.077 -16.706 1.00 96.31 71 PRO A N 1
ATOM 588 C CA . PRO A 1 71 ? 6.224 -2.154 -15.739 1.00 96.31 71 PRO A CA 1
ATOM 589 C C . PRO A 1 71 ? 7.400 -2.246 -14.760 1.00 96.31 71 PRO A C 1
ATOM 591 O O . PRO A 1 71 ? 8.558 -2.198 -15.178 1.00 96.31 71 PRO A O 1
ATOM 594 N N . LEU A 1 72 ? 7.118 -2.429 -13.469 1.00 97.38 72 LEU A N 1
ATOM 595 C CA . LEU A 1 72 ? 8.176 -2.650 -12.484 1.00 97.38 72 LEU A CA 1
ATOM 596 C C . LEU A 1 72 ? 8.673 -4.096 -12.540 1.00 97.38 72 LEU A C 1
ATOM 598 O O . LEU A 1 72 ? 7.887 -5.042 -12.540 1.00 97.38 72 LEU A O 1
ATOM 602 N N . THR A 1 73 ? 9.993 -4.264 -12.512 1.00 96.75 73 THR A N 1
ATOM 603 C CA . THR A 1 73 ? 10.668 -5.573 -12.446 1.00 96.75 73 THR A CA 1
ATOM 604 C C . THR A 1 73 ? 11.144 -5.933 -11.036 1.00 96.75 73 THR A C 1
ATOM 606 O O . THR A 1 73 ? 11.527 -7.074 -10.788 1.00 96.75 73 THR A O 1
ATOM 609 N N . ALA A 1 74 ? 11.084 -4.986 -10.095 1.00 96.94 74 ALA A N 1
ATOM 610 C CA . ALA A 1 74 ? 11.412 -5.167 -8.684 1.00 96.94 74 ALA A CA 1
ATOM 611 C C . ALA A 1 74 ? 10.478 -4.316 -7.800 1.00 96.94 74 ALA A C 1
ATOM 613 O O . ALA A 1 74 ? 10.033 -3.251 -8.234 1.00 96.94 74 ALA A O 1
ATOM 614 N N . PRO A 1 75 ? 10.185 -4.736 -6.554 1.00 96.88 75 PRO A N 1
ATOM 615 C CA . PRO A 1 75 ? 9.243 -4.031 -5.684 1.00 96.88 75 PRO A CA 1
ATOM 616 C C . PRO A 1 75 ? 9.824 -2.766 -5.039 1.00 96.88 75 PRO A C 1
ATOM 618 O O . PRO A 1 75 ? 9.131 -2.118 -4.267 1.00 96.88 75 PRO A O 1
ATOM 621 N N . THR A 1 76 ? 11.074 -2.391 -5.323 1.00 97.62 76 THR A N 1
ATOM 622 C CA . THR A 1 76 ? 11.811 -1.327 -4.620 1.00 97.62 76 THR A CA 1
ATOM 623 C C . THR A 1 76 ? 11.046 -0.004 -4.522 1.00 97.62 76 THR A C 1
ATOM 625 O O . THR A 1 76 ? 11.058 0.626 -3.469 1.00 97.62 76 THR A O 1
ATOM 628 N N . LEU A 1 77 ? 10.335 0.396 -5.584 1.00 97.50 77 LEU A N 1
ATOM 629 C CA . LEU A 1 77 ? 9.534 1.629 -5.594 1.00 97.50 77 LEU A CA 1
ATOM 630 C C . LEU A 1 77 ? 8.206 1.511 -4.824 1.00 97.50 77 LEU A C 1
ATOM 632 O O . LEU A 1 77 ? 7.611 2.522 -4.464 1.00 97.50 77 LEU A O 1
ATOM 636 N N . LEU A 1 78 ? 7.751 0.289 -4.551 1.00 98.25 78 LEU A N 1
ATOM 637 C CA . LEU A 1 78 ? 6.506 -0.011 -3.844 1.00 98.25 78 LEU A CA 1
ATOM 638 C C . LEU A 1 78 ? 6.711 -0.128 -2.323 1.00 98.25 78 LEU A C 1
ATOM 640 O O . LEU A 1 78 ? 5.768 0.086 -1.560 1.00 98.25 78 LEU A O 1
ATOM 644 N N . ILE A 1 79 ? 7.942 -0.420 -1.882 1.00 97.75 79 ILE A N 1
ATOM 645 C CA . ILE A 1 79 ? 8.302 -0.609 -0.466 1.00 97.75 79 ILE A CA 1
ATOM 646 C C . ILE A 1 79 ? 7.851 0.560 0.427 1.00 97.75 79 ILE A C 1
ATOM 648 O O . ILE A 1 79 ? 7.241 0.279 1.462 1.00 97.75 79 ILE A O 1
ATOM 652 N N . PRO A 1 80 ? 8.062 1.846 0.066 1.00 97.88 80 PRO A N 1
ATOM 653 C CA . PRO A 1 80 ? 7.625 2.971 0.902 1.00 97.88 80 PRO A CA 1
ATOM 654 C C . PRO A 1 80 ? 6.114 2.992 1.156 1.00 97.88 80 PRO A C 1
ATOM 656 O O . PRO A 1 80 ? 5.655 3.485 2.182 1.00 97.88 80 PRO A O 1
ATOM 659 N N . TYR A 1 81 ? 5.336 2.410 0.243 1.00 98.31 81 TYR A N 1
ATOM 660 C CA . TYR A 1 81 ? 3.883 2.330 0.328 1.00 98.31 81 TYR A CA 1
ATOM 661 C C . TYR A 1 81 ? 3.386 1.087 1.078 1.00 98.31 81 TYR A C 1
ATOM 663 O O . TYR A 1 81 ? 2.177 0.879 1.147 1.00 98.31 81 TYR A O 1
ATOM 671 N N . GLY A 1 82 ? 4.277 0.264 1.642 1.00 97.88 82 GLY A N 1
ATOM 672 C CA . GLY A 1 82 ? 3.913 -0.945 2.387 1.00 97.88 82 GLY A CA 1
ATOM 673 C C . GLY A 1 82 ? 3.645 -2.175 1.519 1.00 97.88 82 GLY A C 1
ATOM 674 O O . GLY A 1 82 ? 2.959 -3.098 1.957 1.00 97.88 82 GLY A O 1
ATOM 675 N N . ILE A 1 83 ? 4.176 -2.199 0.294 1.00 98.38 83 ILE A N 1
ATOM 676 C CA . ILE A 1 83 ? 4.030 -3.307 -0.657 1.00 98.38 83 ILE A CA 1
ATOM 677 C C . ILE A 1 83 ? 5.410 -3.926 -0.894 1.00 98.38 83 ILE A C 1
ATOM 679 O O . ILE A 1 83 ? 6.320 -3.267 -1.395 1.00 98.38 83 ILE A O 1
ATOM 683 N N . GLY A 1 84 ? 5.575 -5.194 -0.513 1.00 97.06 84 GLY A N 1
ATOM 684 C CA . GLY A 1 84 ? 6.874 -5.874 -0.518 1.00 97.06 84 GLY A CA 1
ATOM 685 C C . GLY A 1 84 ? 7.152 -6.702 -1.772 1.00 97.06 84 GLY A C 1
ATOM 686 O O . GLY A 1 84 ? 8.257 -7.217 -1.931 1.00 97.06 84 GLY A O 1
ATOM 687 N N . SER A 1 85 ? 6.171 -6.856 -2.661 1.00 97.56 85 SER A N 1
ATOM 688 C CA . SER A 1 85 ? 6.244 -7.747 -3.819 1.00 97.56 85 SER A CA 1
ATOM 689 C C . SER A 1 85 ? 5.501 -7.182 -5.036 1.00 97.56 85 SER A C 1
ATOM 691 O O . SER A 1 85 ? 4.632 -6.323 -4.913 1.00 97.56 85 SER A O 1
ATOM 693 N N . LEU A 1 86 ? 5.838 -7.669 -6.238 1.00 97.75 86 LEU A N 1
ATOM 694 C CA . LEU A 1 86 ? 5.136 -7.292 -7.479 1.00 97.75 86 LEU A CA 1
ATOM 695 C C . LEU A 1 86 ? 3.714 -7.880 -7.563 1.00 97.75 86 LEU A C 1
ATOM 697 O O . LEU A 1 86 ? 2.898 -7.419 -8.361 1.00 97.75 86 LEU A O 1
ATOM 701 N N . GLN A 1 87 ? 3.439 -8.913 -6.764 1.00 98.06 87 GLN A N 1
ATOM 702 C CA . GLN A 1 87 ? 2.124 -9.516 -6.574 1.00 98.06 87 GLN A CA 1
ATOM 703 C C . GLN A 1 87 ? 1.869 -9.642 -5.077 1.00 98.06 87 GLN A C 1
ATOM 705 O O . GLN A 1 87 ? 2.319 -10.598 -4.449 1.00 98.06 87 GLN A O 1
ATOM 710 N N . GLU A 1 88 ? 1.157 -8.672 -4.516 1.00 98.06 88 GLU A N 1
ATOM 711 C CA . GLU A 1 88 ? 0.955 -8.574 -3.074 1.00 98.06 88 GLU A CA 1
ATOM 712 C C . GLU A 1 88 ? -0.501 -8.856 -2.719 1.00 98.06 88 GLU A C 1
ATOM 714 O O . GLU A 1 88 ? -1.429 -8.307 -3.319 1.00 98.06 88 GLU A O 1
ATOM 719 N N . GLY A 1 89 ? -0.699 -9.730 -1.736 1.00 98.25 89 GLY A N 1
ATOM 720 C CA . GLY A 1 89 ? -2.015 -10.078 -1.220 1.00 98.25 89 GLY A CA 1
ATOM 721 C C . GLY A 1 89 ? -2.246 -9.439 0.141 1.00 98.25 89 GLY A C 1
ATOM 722 O O . GLY A 1 89 ? -1.445 -9.618 1.057 1.00 98.25 89 GLY A O 1
ATOM 723 N N . PHE A 1 90 ? -3.377 -8.759 0.286 1.00 98.69 90 PHE A N 1
ATOM 724 C CA . PHE A 1 90 ? -3.849 -8.211 1.546 1.00 98.69 90 PHE A CA 1
ATOM 725 C C . PHE A 1 90 ? -5.201 -8.808 1.920 1.00 98.69 90 PHE A C 1
ATOM 727 O O . PHE A 1 90 ? -6.087 -8.973 1.080 1.00 98.69 90 PHE A O 1
ATOM 734 N N . ARG A 1 91 ? -5.371 -9.065 3.212 1.00 98.62 91 ARG A N 1
ATOM 735 C CA . ARG A 1 91 ? -6.673 -9.198 3.847 1.00 98.62 91 ARG A CA 1
ATOM 736 C C . ARG A 1 91 ? -7.150 -7.822 4.307 1.00 98.62 91 ARG A C 1
ATOM 738 O O . ARG A 1 91 ? -6.394 -7.095 4.949 1.00 98.62 91 ARG A O 1
ATOM 745 N N . VAL A 1 92 ? -8.389 -7.471 4.001 1.00 98.38 92 VAL A N 1
ATOM 746 C CA . VAL A 1 92 ? -9.072 -6.274 4.492 1.00 98.38 92 VAL A CA 1
ATOM 747 C C . VAL A 1 92 ? -9.604 -6.581 5.889 1.00 98.38 92 VAL A C 1
ATOM 749 O O . VAL A 1 92 ? -10.675 -7.155 6.049 1.00 98.38 92 VAL A O 1
ATOM 752 N N . GLU A 1 93 ? -8.839 -6.229 6.922 1.00 98.12 93 GLU A N 1
ATOM 753 C CA . GLU A 1 93 ? -9.243 -6.480 8.313 1.00 98.12 93 GLU A CA 1
ATOM 754 C C . GLU A 1 93 ? -10.277 -5.463 8.811 1.00 98.12 93 GLU A C 1
ATOM 756 O O . GLU A 1 93 ? -11.072 -5.751 9.703 1.00 98.12 93 GLU A O 1
ATOM 761 N N . SER A 1 94 ? -10.268 -4.250 8.255 1.00 97.56 94 SER A N 1
ATOM 762 C CA . SER A 1 94 ? -11.232 -3.209 8.602 1.00 97.56 94 SER A CA 1
ATOM 763 C C . SER A 1 94 ? -11.399 -2.237 7.444 1.00 97.56 94 SER A C 1
ATOM 765 O O . SER A 1 94 ? -10.408 -1.754 6.902 1.00 97.56 94 SER A O 1
ATOM 767 N N . LEU A 1 95 ? -12.645 -1.918 7.100 1.00 97.19 95 LEU A N 1
ATOM 768 C CA . LEU A 1 95 ? -12.993 -0.880 6.135 1.00 97.19 95 LEU A CA 1
ATOM 769 C C . LEU A 1 95 ? -14.219 -0.114 6.648 1.00 97.19 95 LEU A C 1
ATOM 771 O O . LEU A 1 95 ? -15.282 -0.693 6.855 1.00 97.19 95 LEU A O 1
ATOM 775 N N . SER A 1 96 ? -14.061 1.189 6.865 1.00 96.94 96 SER A N 1
ATOM 776 C CA . SER A 1 96 ? -15.130 2.117 7.248 1.00 96.94 96 SER A CA 1
ATOM 777 C C . SER A 1 96 ? -15.063 3.398 6.412 1.00 96.94 96 SER A C 1
ATOM 779 O O . SER A 1 96 ? -14.283 3.493 5.470 1.00 96.94 96 SER A O 1
ATOM 781 N N . SER A 1 97 ? -15.862 4.415 6.745 1.00 96.31 97 SER A N 1
ATOM 782 C CA . SER A 1 97 ? -15.795 5.722 6.078 1.00 96.31 97 SER A CA 1
ATOM 783 C C . SER A 1 97 ? -14.482 6.478 6.328 1.00 96.31 97 SER A C 1
ATOM 785 O O . SER A 1 97 ? -14.117 7.335 5.526 1.00 96.31 97 SER A O 1
ATOM 787 N N . SER A 1 98 ? -13.770 6.173 7.418 1.00 97.56 98 SER A N 1
ATOM 788 C CA . SER A 1 98 ? -12.571 6.905 7.849 1.00 97.56 98 SER A CA 1
ATOM 789 C C . SER A 1 98 ? -11.332 6.036 8.044 1.00 97.56 98 SER A C 1
ATOM 791 O O . SER A 1 98 ? -10.234 6.579 8.158 1.00 97.56 98 SER A O 1
ATOM 793 N N . LYS A 1 99 ? -11.476 4.708 8.062 1.00 98.19 99 LYS A N 1
ATOM 794 C CA . LYS A 1 99 ? -10.413 3.768 8.429 1.00 98.19 99 LYS A CA 1
ATOM 795 C C . LYS A 1 99 ? -10.325 2.613 7.438 1.00 98.19 99 LYS A C 1
ATOM 797 O O . LYS A 1 99 ? -11.342 2.026 7.078 1.00 98.19 99 LYS A O 1
ATOM 802 N N . LEU A 1 100 ? -9.100 2.261 7.066 1.00 98.56 100 LEU A N 1
ATOM 803 C CA . LEU A 1 100 ? -8.771 1.072 6.292 1.00 98.56 100 LEU A CA 1
ATOM 804 C C . LEU A 1 100 ? -7.575 0.368 6.947 1.00 98.56 100 LEU A C 1
ATOM 806 O O . LEU A 1 100 ? -6.536 0.987 7.168 1.00 98.56 100 LEU A O 1
ATOM 810 N N . ILE A 1 101 ? -7.725 -0.916 7.271 1.00 98.69 101 ILE A N 1
ATOM 811 C CA . ILE A 1 101 ? -6.630 -1.781 7.721 1.00 98.69 101 ILE A CA 1
ATOM 812 C C . ILE A 1 101 ? -6.458 -2.906 6.711 1.00 98.69 101 ILE A C 1
ATOM 814 O O . ILE A 1 101 ? -7.396 -3.660 6.445 1.00 98.69 101 ILE A O 1
ATOM 818 N N . LEU A 1 102 ? -5.246 -3.012 6.176 1.00 98.75 102 LEU A N 1
ATOM 819 C CA . LEU A 1 102 ? -4.840 -4.064 5.254 1.00 98.75 102 LEU A CA 1
ATOM 820 C C . LEU A 1 102 ? -3.744 -4.902 5.898 1.00 98.75 102 LEU A C 1
ATOM 822 O O . LEU A 1 102 ? -2.786 -4.351 6.430 1.00 98.75 102 LEU A O 1
ATOM 826 N N . ARG A 1 103 ? -3.834 -6.223 5.804 1.00 98.62 103 ARG A N 1
ATOM 827 C CA . ARG A 1 103 ? -2.823 -7.133 6.345 1.00 98.62 103 ARG A CA 1
ATOM 828 C C . ARG A 1 103 ? -2.281 -8.058 5.272 1.00 98.62 103 ARG A C 1
ATOM 830 O O . ARG A 1 103 ? -3.039 -8.829 4.694 1.00 98.62 103 ARG A O 1
ATOM 837 N N . SER A 1 104 ? -0.978 -8.009 5.034 1.00 98.12 104 SER A N 1
ATOM 838 C CA . SER A 1 104 ? -0.269 -8.981 4.203 1.00 98.12 104 SER A CA 1
ATOM 839 C C . SER A 1 104 ? 0.335 -10.096 5.059 1.00 98.12 104 SER A C 1
ATOM 841 O O . SER A 1 104 ? 0.140 -10.168 6.275 1.00 98.12 104 SER A O 1
ATOM 843 N N . LYS A 1 105 ? 1.119 -10.973 4.423 1.00 96.56 105 LYS A N 1
ATOM 844 C CA . LYS A 1 105 ? 1.907 -11.997 5.121 1.00 96.56 105 LYS A CA 1
ATOM 845 C C . LYS A 1 105 ? 2.896 -11.397 6.131 1.00 96.56 105 LYS A C 1
ATOM 847 O O . LYS A 1 105 ? 3.189 -12.033 7.141 1.00 96.56 105 LYS A O 1
ATOM 852 N N . HIS A 1 106 ? 3.427 -10.208 5.849 1.00 97.06 106 HIS A N 1
ATOM 853 C CA . HIS A 1 106 ? 4.540 -9.621 6.602 1.00 97.06 106 HIS A CA 1
ATOM 854 C C . HIS A 1 106 ? 4.178 -8.324 7.323 1.00 97.06 106 HIS A C 1
ATOM 856 O O . HIS A 1 106 ? 4.792 -8.019 8.347 1.00 97.06 106 HIS A O 1
ATOM 862 N N . LEU A 1 107 ? 3.203 -7.576 6.805 1.00 98.44 107 LEU A N 1
ATOM 863 C CA . LEU A 1 107 ? 2.905 -6.216 7.238 1.00 98.44 107 LEU A CA 1
ATOM 864 C C . LEU A 1 107 ? 1.424 -6.040 7.574 1.00 98.44 107 LEU A C 1
ATOM 866 O O . LEU A 1 107 ? 0.560 -6.684 6.980 1.00 98.44 107 LEU A O 1
ATOM 870 N N . GLN A 1 108 ? 1.135 -5.103 8.469 1.00 98.69 108 GLN A N 1
ATOM 871 C CA . GLN A 1 108 ? -0.191 -4.513 8.631 1.00 98.69 108 GLN A CA 1
ATOM 872 C C . GLN A 1 108 ? -0.106 -3.019 8.319 1.00 98.69 108 GLN A C 1
ATOM 874 O O . GLN A 1 108 ? 0.715 -2.301 8.882 1.00 98.69 108 GLN A O 1
ATOM 879 N N . LEU A 1 109 ? -0.950 -2.554 7.407 1.00 98.81 109 LEU A N 1
ATOM 880 C CA . LEU A 1 109 ? -1.043 -1.165 6.986 1.00 98.81 109 LEU A CA 1
ATOM 881 C C . LEU A 1 109 ? -2.264 -0.534 7.641 1.00 98.81 109 LEU A C 1
ATOM 883 O O . LEU A 1 109 ? -3.366 -1.082 7.560 1.00 98.81 109 LEU A O 1
ATOM 887 N N . ARG A 1 110 ? -2.084 0.638 8.248 1.00 98.75 110 ARG A N 1
ATOM 888 C CA . ARG A 1 110 ? -3.188 1.440 8.783 1.00 98.75 110 ARG A CA 1
ATOM 889 C C . ARG A 1 110 ? -3.297 2.715 7.973 1.00 98.75 110 ARG A C 1
ATOM 891 O O . ARG A 1 110 ? -2.368 3.524 7.949 1.00 98.75 110 ARG A O 1
ATOM 898 N N . LEU A 1 111 ? -4.434 2.865 7.307 1.00 9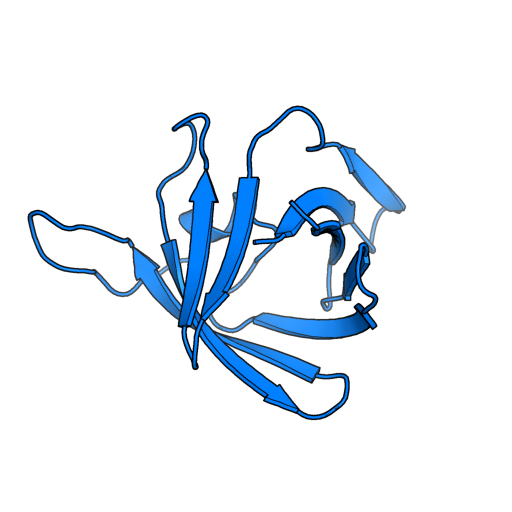8.75 111 LEU A N 1
ATOM 899 C CA . LEU A 1 111 ? -4.731 4.000 6.460 1.00 98.75 111 LEU A CA 1
ATOM 900 C C . LEU A 1 111 ? -5.963 4.754 6.965 1.00 98.75 111 LEU A C 1
ATOM 902 O O . LEU A 1 111 ? -6.944 4.153 7.416 1.00 98.75 111 LEU A O 1
ATOM 906 N N . ARG A 1 112 ? -5.927 6.079 6.841 1.00 98.56 112 ARG 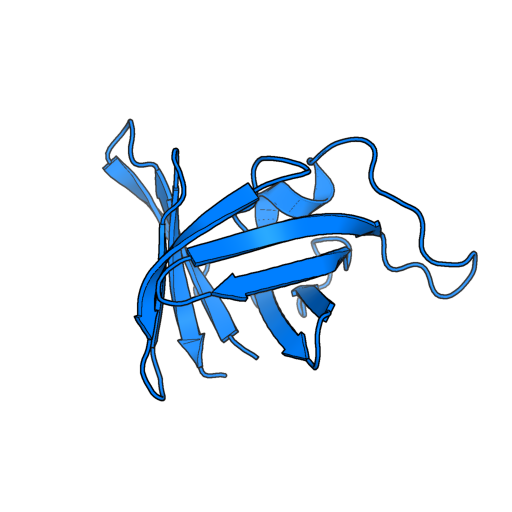A N 1
ATOM 907 C CA . ARG A 1 112 ? -7.033 6.977 7.185 1.00 98.56 112 ARG A CA 1
ATOM 908 C C . ARG A 1 112 ? -7.590 7.640 5.935 1.00 98.56 112 ARG A C 1
ATOM 910 O O . ARG A 1 112 ? -6.858 7.931 4.992 1.00 98.56 112 ARG A O 1
ATOM 917 N N . LYS A 1 113 ? -8.901 7.870 5.891 1.00 97.75 113 LYS A N 1
ATOM 918 C CA . LYS A 1 113 ? -9.518 8.601 4.780 1.00 97.75 113 LYS A CA 1
ATOM 919 C C . LYS A 1 113 ? -8.984 10.041 4.752 1.00 97.75 113 LYS A C 1
ATOM 921 O O . LYS A 1 113 ? -9.042 10.723 5.773 1.00 97.75 113 LYS A O 1
ATOM 926 N N . PHE A 1 114 ? -8.491 10.466 3.586 1.00 92.00 114 PHE A N 1
ATOM 927 C CA . PHE A 1 114 ? -8.153 11.861 3.277 1.00 92.00 114 PHE A CA 1
ATOM 928 C C . PHE A 1 114 ? -9.303 12.527 2.524 1.00 92.00 114 PHE A C 1
ATOM 930 O O . PHE A 1 114 ? -9.947 11.820 1.699 1.00 92.00 114 PHE A O 1
#